Protein AF-A0A975M0B2-F1 (afdb_monomer_lite)

Radius of gyration: 16.8 Å; chains: 1; bounding box: 45×22×48 Å

Secondary structure (DSSP, 8-state):
-EEEHHHHHHHHHHHHHHHHHHHHHHHHHHHTTT-TTHHHHHHHHHHHHHHHHHHHHH----PEEE--HHHHHHHHHHHHHHHHHHHHHHHHHT-TTS-HHHHHHHHHHHHHHHHHHHHHHHHHHHHH-

pLDDT: mean 82.44, std 6.13, range [56.53, 91.06]

Foldseek 3Di:
DWDQLLVLVLQLLVLVVLLLVLVCLVCCLVPVVPCVCVVVVSVVVVVVSVVVNVVSVPDPRRDIFDDDPVLVVLLVVLVVQLVVLVVVLVVVCPDPVDPNSVSSNVSSVSSNVSSVVSNVSSVVSSVRD

Structure (mmCIF, N/CA/C/O backbone):
data_AF-A0A975M0B2-F1
#
_entry.id   AF-A0A975M0B2-F1
#
loop_
_atom_site.group_PDB
_atom_site.id
_atom_site.type_symbol
_atom_site.label_atom_id
_atom_site.label_alt_id
_atom_site.label_comp_id
_atom_site.label_asym_id
_atom_site.label_entity_id
_atom_site.label_seq_id
_atom_site.pdbx_PDB_ins_code
_atom_site.Cartn_x
_atom_site.Cartn_y
_atom_site.Cartn_z
_atom_site.occupancy
_atom_site.B_iso_or_equiv
_atom_site.auth_seq_id
_atom_site.auth_comp_id
_atom_site.auth_asym_id
_atom_site.auth_atom_id
_atom_site.pdbx_PDB_model_num
ATOM 1 N N . MET A 1 1 ? -22.766 2.319 10.854 1.00 72.06 1 MET A N 1
ATOM 2 C CA . MET A 1 1 ? -22.797 0.839 10.919 1.00 72.06 1 MET A CA 1
ATOM 3 C C . MET A 1 1 ? -21.670 0.406 11.836 1.00 72.06 1 MET A C 1
ATOM 5 O O . MET A 1 1 ? -20.565 0.908 11.668 1.00 72.06 1 MET A O 1
ATOM 9 N N . GLY A 1 2 ? -21.944 -0.458 12.812 1.00 75.06 2 GLY A N 1
ATOM 10 C CA . GLY A 1 2 ? -20.897 -1.010 13.671 1.00 75.06 2 GLY A CA 1
ATOM 11 C C . GLY A 1 2 ? -20.098 -2.071 12.920 1.00 75.06 2 GLY A C 1
ATOM 12 O O . GLY A 1 2 ? -20.686 -2.965 12.316 1.00 75.06 2 GLY A O 1
ATOM 13 N N . ILE A 1 3 ? -18.773 -1.965 12.928 1.00 80.31 3 ILE A N 1
ATOM 14 C CA . ILE A 1 3 ? -17.867 -2.980 12.381 1.00 80.31 3 ILE A CA 1
ATOM 15 C C . ILE A 1 3 ? -16.874 -3.353 13.480 1.00 80.31 3 ILE A C 1
ATOM 17 O O . ILE A 1 3 ? -16.431 -2.496 14.244 1.00 80.31 3 ILE A O 1
ATOM 21 N N . TYR A 1 4 ? -16.501 -4.628 13.569 1.00 80.00 4 TYR A N 1
ATOM 22 C CA . TYR A 1 4 ? -15.469 -5.061 14.506 1.00 80.00 4 TYR A CA 1
ATOM 23 C C . TYR A 1 4 ? -14.139 -4.358 14.219 1.00 80.00 4 TYR A C 1
ATOM 25 O O . TYR A 1 4 ? -13.639 -4.381 13.091 1.00 80.00 4 TYR A O 1
ATOM 33 N N . ARG A 1 5 ? -13.522 -3.797 15.262 1.00 80.19 5 ARG A N 1
ATOM 34 C CA . ARG A 1 5 ? -12.194 -3.169 15.222 1.00 80.19 5 ARG A CA 1
ATOM 35 C C . ARG A 1 5 ? -11.149 -4.090 14.606 1.00 80.19 5 ARG A C 1
ATOM 37 O O . ARG A 1 5 ? -10.296 -3.641 13.843 1.00 80.19 5 ARG A O 1
ATOM 44 N N . LYS A 1 6 ? -11.255 -5.389 14.887 1.00 81.19 6 LYS A N 1
ATOM 45 C CA . LYS A 1 6 ? -10.425 -6.437 14.293 1.00 81.19 6 LYS A CA 1
ATOM 46 C C . LYS A 1 6 ? -10.452 -6.426 12.762 1.00 81.19 6 LYS A C 1
ATOM 48 O O . LYS A 1 6 ? -9.396 -6.519 12.146 1.00 81.19 6 LYS A O 1
ATOM 53 N N . ASN A 1 7 ? -11.618 -6.241 12.143 1.00 82.69 7 ASN A N 1
ATOM 54 C CA . ASN A 1 7 ? -11.731 -6.197 10.682 1.00 82.69 7 ASN A CA 1
ATOM 55 C C . ASN A 1 7 ? -11.028 -4.963 10.105 1.00 82.69 7 ASN A C 1
ATOM 57 O O . ASN A 1 7 ? -10.342 -5.069 9.093 1.00 82.69 7 ASN A O 1
ATOM 61 N N . VAL A 1 8 ? -11.130 -3.817 10.784 1.00 83.62 8 VAL A N 1
ATOM 62 C CA . VAL A 1 8 ? -10.430 -2.582 10.391 1.00 83.62 8 VAL A CA 1
ATOM 63 C C . VAL A 1 8 ? -8.912 -2.752 10.517 1.00 83.62 8 VAL A C 1
ATOM 65 O O . VAL A 1 8 ? -8.174 -2.363 9.613 1.00 83.62 8 VAL A O 1
ATOM 68 N N . LYS A 1 9 ? -8.433 -3.397 11.592 1.00 84.25 9 LYS A N 1
ATOM 69 C CA . LYS A 1 9 ? -7.012 -3.749 11.766 1.00 84.25 9 LYS A CA 1
ATOM 70 C C . LYS A 1 9 ? -6.524 -4.682 10.657 1.00 84.25 9 LYS A C 1
ATOM 72 O O . LYS A 1 9 ? -5.487 -4.419 10.061 1.00 84.25 9 LYS A O 1
ATOM 77 N N . MET A 1 10 ? -7.283 -5.729 10.336 1.00 84.31 10 MET A N 1
ATOM 78 C CA . MET A 1 10 ? -6.947 -6.656 9.248 1.00 84.31 10 MET A CA 1
ATOM 79 C C . MET A 1 10 ? -6.866 -5.946 7.892 1.00 84.31 10 MET A C 1
ATOM 81 O O . MET A 1 10 ? -5.918 -6.164 7.141 1.00 84.31 10 MET A O 1
ATOM 85 N N . GLN A 1 11 ? -7.813 -5.052 7.592 1.00 84.62 11 GLN A N 1
ATOM 86 C CA . GLN A 1 11 ? -7.780 -4.245 6.369 1.00 84.62 11 GLN A CA 1
ATOM 87 C C . GLN A 1 11 ? -6.566 -3.314 6.328 1.00 84.62 11 GLN A C 1
ATOM 89 O O . GLN A 1 11 ? -5.910 -3.213 5.295 1.00 84.62 11 GLN A O 1
ATOM 94 N N . MET A 1 12 ? -6.210 -2.686 7.449 1.00 84.44 12 MET A N 1
ATOM 95 C CA . MET A 1 12 ? -5.008 -1.857 7.542 1.00 84.44 12 MET A CA 1
ATOM 96 C C . MET A 1 12 ? -3.741 -2.662 7.230 1.00 84.44 12 MET A C 1
ATOM 98 O O . MET A 1 12 ? -2.907 -2.201 6.457 1.00 84.44 12 MET A O 1
ATOM 102 N N . VAL A 1 13 ? -3.617 -3.879 7.767 1.00 85.44 13 VAL A N 1
ATOM 103 C CA . VAL A 1 13 ? -2.480 -4.770 7.480 1.00 85.44 13 VAL A CA 1
ATOM 104 C C . VAL A 1 13 ? -2.430 -5.139 5.999 1.00 85.44 13 VAL A C 1
ATOM 106 O O . VAL A 1 13 ? -1.361 -5.073 5.399 1.00 85.44 13 VAL A O 1
ATOM 109 N N . LEU A 1 14 ? -3.573 -5.451 5.383 1.00 84.81 14 LEU A N 1
ATOM 110 C CA . LEU A 1 14 ? -3.656 -5.700 3.939 1.00 84.81 14 LEU A CA 1
ATOM 111 C C . LEU A 1 14 ? -3.160 -4.499 3.121 1.00 84.81 14 LEU A C 1
ATOM 113 O O . LEU A 1 14 ? -2.389 -4.685 2.185 1.00 84.81 14 LEU A O 1
ATOM 117 N N . PHE A 1 15 ? -3.518 -3.269 3.499 1.00 85.19 15 PHE A N 1
ATOM 118 C CA . PHE A 1 15 ? -3.012 -2.067 2.826 1.00 85.19 15 PHE A CA 1
ATOM 119 C C . PHE A 1 15 ? -1.496 -1.889 2.962 1.00 85.19 15 PHE A C 1
ATOM 121 O O . PHE A 1 15 ? -0.849 -1.456 2.009 1.00 85.19 15 PHE A O 1
ATOM 128 N N . ILE A 1 16 ? -0.904 -2.251 4.103 1.00 85.56 16 ILE A N 1
ATOM 129 C CA . ILE A 1 16 ? 0.559 -2.221 4.242 1.00 85.56 16 ILE A CA 1
ATOM 130 C C . ILE A 1 16 ? 1.202 -3.318 3.381 1.00 85.56 16 ILE A C 1
ATOM 132 O O . ILE A 1 16 ? 2.203 -3.061 2.716 1.00 85.56 16 ILE A O 1
ATOM 136 N N . ALA A 1 17 ? 0.613 -4.515 3.324 1.00 85.12 17 ALA A N 1
ATOM 137 C CA . ALA A 1 17 ? 1.085 -5.573 2.432 1.00 85.12 17 ALA A CA 1
ATOM 138 C C . ALA A 1 17 ? 1.040 -5.123 0.958 1.00 85.12 17 ALA A C 1
ATOM 140 O O . ALA A 1 17 ? 1.994 -5.327 0.212 1.00 85.12 17 ALA A O 1
ATOM 141 N N . PHE A 1 18 ? -0.028 -4.431 0.556 1.00 84.62 18 PHE A N 1
ATOM 142 C CA . PHE A 1 18 ? -0.166 -3.825 -0.769 1.00 84.62 18 PHE A CA 1
ATOM 143 C C . PHE A 1 18 ? 0.870 -2.735 -1.058 1.00 84.62 18 PHE A C 1
ATOM 145 O O . PHE A 1 18 ? 1.378 -2.675 -2.179 1.00 84.62 18 PHE A O 1
ATOM 152 N N . LEU A 1 19 ? 1.218 -1.906 -0.068 1.00 85.12 19 LEU A N 1
ATOM 153 C CA . LEU A 1 19 ? 2.323 -0.948 -0.180 1.00 85.12 19 LEU A CA 1
ATOM 154 C C . LEU A 1 19 ? 3.651 -1.662 -0.429 1.00 85.12 19 LEU A C 1
ATOM 156 O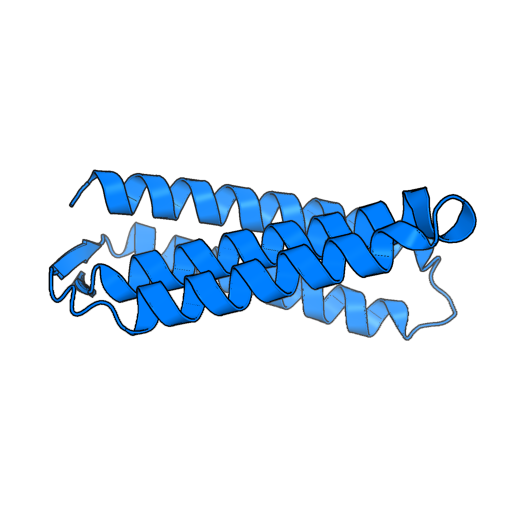 O . LEU A 1 19 ? 4.388 -1.277 -1.330 1.00 85.12 19 LEU A O 1
ATOM 160 N N . ILE A 1 20 ? 3.939 -2.717 0.335 1.00 85.25 20 ILE A N 1
ATOM 161 C CA . ILE A 1 20 ? 5.171 -3.499 0.184 1.00 85.25 20 ILE A CA 1
ATOM 162 C C . ILE A 1 20 ? 5.232 -4.151 -1.191 1.00 85.25 20 ILE A C 1
ATOM 164 O O . ILE A 1 20 ? 6.283 -4.109 -1.821 1.00 85.25 20 ILE A O 1
ATOM 168 N N . LEU A 1 21 ? 4.122 -4.705 -1.684 1.00 82.38 21 LEU A N 1
ATOM 169 C CA . LEU A 1 21 ? 4.052 -5.263 -3.034 1.00 82.38 21 LEU A CA 1
ATOM 170 C C . LEU A 1 21 ? 4.316 -4.196 -4.103 1.00 82.38 21 LEU A C 1
ATOM 172 O O . LEU A 1 21 ? 5.135 -4.428 -4.986 1.00 82.38 21 LEU A O 1
ATOM 176 N N . GLY A 1 22 ? 3.697 -3.016 -4.002 1.00 78.62 22 GLY A N 1
ATOM 177 C CA . GLY A 1 22 ? 3.948 -1.917 -4.940 1.00 78.62 22 GLY A CA 1
ATOM 178 C C . GLY A 1 22 ? 5.407 -1.444 -4.916 1.00 78.62 22 GLY A C 1
ATOM 179 O O . GLY A 1 22 ? 6.033 -1.291 -5.962 1.00 78.62 22 GLY A O 1
ATOM 180 N N . ILE A 1 23 ? 5.987 -1.300 -3.721 1.00 82.56 23 ILE A N 1
ATOM 181 C CA . ILE A 1 23 ? 7.410 -0.982 -3.544 1.00 82.56 23 ILE A CA 1
ATOM 182 C C . ILE A 1 23 ? 8.290 -2.102 -4.109 1.00 82.56 23 ILE A C 1
ATOM 184 O O . ILE A 1 23 ? 9.308 -1.814 -4.725 1.00 82.56 23 ILE A O 1
ATOM 188 N N . ASN A 1 24 ? 7.909 -3.370 -3.953 1.00 82.44 24 ASN A N 1
ATOM 189 C CA . ASN A 1 24 ? 8.656 -4.499 -4.500 1.00 82.44 24 ASN A CA 1
ATOM 190 C C . ASN A 1 24 ? 8.727 -4.462 -6.021 1.00 82.44 24 ASN A C 1
ATOM 192 O O . ASN A 1 24 ? 9.800 -4.673 -6.569 1.00 82.44 24 ASN A O 1
ATOM 196 N N . VAL A 1 25 ? 7.615 -4.162 -6.695 1.00 76.75 25 VAL A N 1
ATOM 197 C CA . VAL A 1 25 ? 7.596 -4.019 -8.159 1.00 76.75 25 VAL A CA 1
ATOM 198 C C . VAL A 1 25 ? 8.560 -2.908 -8.588 1.00 76.75 25 VAL A C 1
ATOM 200 O O . VAL A 1 25 ? 9.356 -3.094 -9.507 1.00 76.75 25 VAL A O 1
ATOM 203 N N . PHE A 1 26 ? 8.570 -1.789 -7.861 1.00 75.75 26 PHE A N 1
ATOM 204 C CA . PHE A 1 26 ? 9.500 -0.690 -8.113 1.00 75.75 26 PHE A CA 1
ATOM 205 C C . PHE A 1 26 ? 10.971 -1.061 -7.839 1.00 75.75 26 PHE A C 1
ATOM 207 O O . PHE A 1 26 ? 11.848 -0.784 -8.655 1.00 75.75 26 PHE A O 1
ATOM 214 N N . LEU A 1 27 ? 11.267 -1.708 -6.708 1.00 76.44 27 LEU A N 1
ATOM 215 C CA . LEU A 1 27 ? 12.630 -2.105 -6.337 1.00 76.44 27 LEU A CA 1
ATOM 216 C C . LEU A 1 27 ? 13.163 -3.223 -7.227 1.00 76.44 27 LEU A C 1
ATOM 218 O O . LEU A 1 27 ? 14.335 -3.208 -7.580 1.00 76.44 27 LEU A O 1
ATOM 222 N N . GLN A 1 28 ? 12.323 -4.176 -7.622 1.00 73.00 28 GLN A N 1
ATOM 223 C CA . GLN A 1 28 ? 12.688 -5.200 -8.593 1.00 73.00 28 GLN A CA 1
ATOM 224 C C . GLN A 1 28 ? 13.134 -4.548 -9.897 1.00 73.00 28 GLN A C 1
ATOM 226 O O . GLN A 1 28 ? 14.124 -4.970 -10.478 1.00 73.00 28 GLN A O 1
ATOM 231 N N . TYR A 1 29 ? 12.478 -3.477 -10.322 1.00 70.31 29 TYR A N 1
ATOM 232 C CA . TYR A 1 29 ? 12.949 -2.724 -11.468 1.00 70.31 29 TYR A CA 1
ATOM 233 C C . TYR A 1 29 ? 14.296 -2.020 -11.212 1.00 70.31 29 TYR A C 1
ATOM 235 O O . TYR A 1 29 ? 15.234 -2.185 -11.986 1.00 70.31 29 TYR A O 1
ATOM 243 N N . ALA A 1 30 ? 14.421 -1.280 -10.107 1.00 71.25 30 ALA A N 1
ATOM 244 C CA . ALA A 1 30 ? 15.603 -0.461 -9.829 1.00 71.25 30 ALA A CA 1
ATOM 245 C C . ALA A 1 30 ? 16.867 -1.258 -9.437 1.00 71.25 30 ALA A C 1
ATOM 247 O O . ALA A 1 30 ? 17.980 -0.770 -9.619 1.00 71.25 30 ALA A O 1
ATOM 248 N N . LEU A 1 31 ? 16.714 -2.450 -8.849 1.00 72.00 31 LEU A N 1
ATOM 249 C CA . LEU A 1 31 ? 17.793 -3.179 -8.164 1.00 72.00 31 LEU A CA 1
ATOM 250 C C . LEU A 1 31 ? 17.980 -4.627 -8.635 1.00 72.00 31 LEU A C 1
ATOM 252 O O . LEU A 1 31 ? 18.913 -5.281 -8.160 1.00 72.00 31 LEU A O 1
ATOM 256 N N . SER A 1 32 ? 17.142 -5.159 -9.536 1.00 62.72 32 SER A N 1
ATOM 257 C CA . SER A 1 32 ? 17.231 -6.585 -9.903 1.00 62.72 32 SER A CA 1
ATOM 258 C C . SER A 1 32 ? 18.543 -6.984 -10.565 1.00 62.72 32 SER A C 1
ATOM 260 O O . SER A 1 32 ? 18.989 -8.108 -10.340 1.00 62.72 32 SER A O 1
ATOM 262 N N . GLU A 1 33 ? 19.177 -6.081 -11.312 1.00 63.16 33 GLU A N 1
ATOM 263 C CA . GLU A 1 33 ? 20.473 -6.342 -11.949 1.00 63.16 33 GLU A CA 1
ATOM 264 C C . GLU A 1 33 ? 21.662 -6.076 -11.015 1.00 63.16 33 GLU A C 1
ATOM 266 O O . GLU A 1 33 ? 22.721 -6.677 -11.171 1.00 63.16 33 GLU A O 1
ATOM 271 N N . VAL A 1 34 ? 21.489 -5.216 -10.006 1.00 66.56 34 VAL A N 1
ATOM 272 C CA . VAL A 1 34 ? 22.596 -4.712 -9.174 1.00 66.56 34 VAL A CA 1
ATOM 273 C C . VAL A 1 34 ? 22.757 -5.507 -7.874 1.00 66.56 34 VAL A C 1
ATOM 275 O O . VAL A 1 34 ? 23.857 -5.610 -7.334 1.00 66.56 34 VAL A O 1
ATOM 278 N N . ALA A 1 35 ? 21.674 -6.074 -7.337 1.00 72.38 35 ALA A N 1
ATOM 279 C CA . ALA A 1 35 ? 21.655 -6.551 -5.957 1.00 72.38 35 ALA A CA 1
ATOM 280 C C . ALA A 1 35 ? 20.796 -7.813 -5.761 1.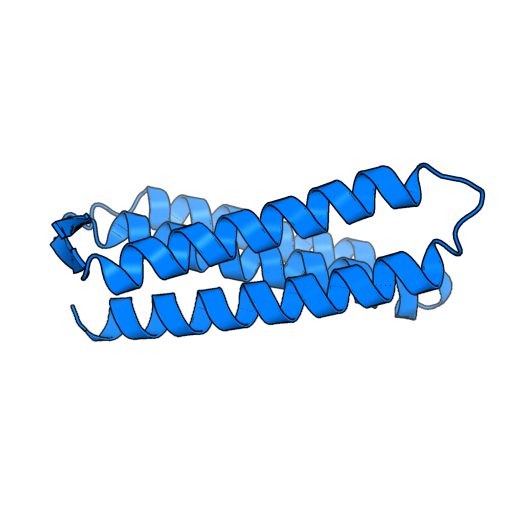00 72.38 35 ALA A C 1
ATOM 282 O O . ALA A 1 35 ? 19.739 -7.727 -5.143 1.00 72.38 35 ALA A O 1
ATOM 283 N N . PRO A 1 36 ? 21.243 -9.018 -6.169 1.00 77.00 36 PRO A N 1
ATOM 284 C CA . PRO A 1 36 ? 20.466 -10.264 -6.045 1.00 77.00 36 PRO A CA 1
ATOM 285 C C . PRO A 1 36 ? 19.958 -10.562 -4.622 1.00 77.00 36 PRO A C 1
ATOM 287 O O . PRO A 1 36 ? 18.955 -11.255 -4.439 1.00 77.00 36 PRO A O 1
ATOM 290 N N . TRP A 1 37 ? 20.630 -10.006 -3.608 1.00 82.19 37 TRP A N 1
ATOM 291 C CA . TRP A 1 37 ? 20.263 -10.120 -2.201 1.00 82.19 37 TRP A CA 1
ATOM 292 C C . TRP A 1 37 ? 18.921 -9.457 -1.845 1.00 82.19 37 TRP A C 1
ATOM 294 O O . TRP A 1 37 ? 18.307 -9.851 -0.851 1.00 82.19 37 TRP A O 1
ATOM 304 N N . TYR A 1 38 ? 18.414 -8.523 -2.666 1.00 81.50 38 TYR A N 1
ATOM 305 C CA . TYR A 1 38 ? 17.131 -7.847 -2.423 1.00 81.50 38 TYR A CA 1
ATOM 306 C C . TYR A 1 38 ? 15.974 -8.852 -2.301 1.00 81.50 38 TYR A C 1
ATOM 308 O O . TYR A 1 38 ? 15.076 -8.673 -1.480 1.00 81.50 38 TYR A O 1
ATOM 316 N N . ARG A 1 39 ? 16.014 -9.952 -3.069 1.00 79.56 39 ARG A N 1
ATOM 317 C CA . ARG A 1 39 ? 14.967 -10.987 -3.053 1.00 79.56 39 ARG A CA 1
ATOM 318 C C . ARG A 1 39 ? 14.845 -11.651 -1.684 1.00 79.56 39 ARG A C 1
ATOM 320 O O . ARG A 1 39 ? 13.731 -11.865 -1.211 1.00 79.56 39 ARG A O 1
ATOM 327 N N . TYR A 1 40 ? 15.972 -11.927 -1.026 1.00 86.38 40 TYR A N 1
ATOM 328 C CA . TYR A 1 40 ? 15.980 -12.518 0.315 1.00 86.38 40 TYR A CA 1
ATOM 329 C C . TYR A 1 40 ? 15.449 -11.542 1.369 1.00 86.38 40 TYR A C 1
ATOM 331 O O . TYR A 1 40 ? 14.717 -11.953 2.268 1.00 86.38 40 TYR A O 1
ATOM 339 N N . VAL A 1 41 ? 15.739 -10.244 1.226 1.00 86.38 41 VAL A N 1
ATOM 340 C CA . VAL A 1 41 ? 15.182 -9.203 2.105 1.00 86.38 41 VAL A CA 1
ATOM 341 C C . VAL A 1 41 ? 13.664 -9.128 1.961 1.00 86.38 41 VAL A C 1
ATOM 343 O O . VAL A 1 41 ? 12.955 -9.163 2.965 1.00 86.38 41 VAL A O 1
ATOM 346 N N . MET A 1 42 ? 13.146 -9.106 0.730 1.00 83.94 42 MET A N 1
ATOM 347 C CA . MET A 1 42 ? 11.699 -9.049 0.487 1.00 83.94 42 MET A CA 1
ATOM 348 C C . MET A 1 42 ? 10.973 -10.310 0.962 1.00 83.94 42 MET A C 1
ATOM 350 O O . MET A 1 42 ? 9.853 -10.226 1.474 1.00 83.94 42 MET A O 1
ATOM 354 N N . LEU A 1 43 ? 11.623 -11.471 0.873 1.00 84.75 43 LEU A N 1
ATOM 355 C CA . LEU A 1 43 ? 11.121 -12.711 1.458 1.00 84.75 43 LEU A CA 1
ATOM 356 C C . LEU A 1 43 ? 11.038 -12.605 2.989 1.00 84.75 43 LEU A C 1
ATOM 358 O O . LEU A 1 43 ? 9.997 -12.921 3.563 1.00 84.75 43 LEU A O 1
ATOM 362 N N . GLY A 1 44 ? 12.080 -12.086 3.647 1.00 89.25 44 GLY A N 1
ATOM 363 C CA . GLY A 1 44 ? 12.072 -11.836 5.092 1.00 89.25 44 GLY A CA 1
ATOM 364 C C . GLY A 1 44 ? 10.949 -10.885 5.523 1.00 89.25 44 GLY A C 1
ATOM 365 O O . GLY A 1 44 ? 10.197 -11.192 6.448 1.00 89.25 44 GLY A O 1
ATOM 366 N N . VAL A 1 45 ? 10.768 -9.774 4.802 1.00 88.31 45 VAL A N 1
ATOM 367 C CA . VAL A 1 45 ? 9.666 -8.821 5.031 1.00 88.31 45 VAL A CA 1
ATOM 368 C C . VAL A 1 45 ? 8.301 -9.502 4.883 1.00 88.31 45 VAL A C 1
ATOM 370 O O . VAL A 1 45 ? 7.410 -9.285 5.706 1.00 88.31 45 VAL A O 1
ATOM 373 N N . SER A 1 46 ? 8.141 -10.371 3.882 1.00 83.81 46 SER A N 1
ATOM 374 C CA . SER A 1 46 ? 6.893 -11.109 3.647 1.00 83.81 46 SER A CA 1
ATOM 375 C C . SER A 1 46 ? 6.570 -12.079 4.789 1.00 83.81 46 SER A C 1
ATOM 377 O O . SER A 1 46 ? 5.422 -12.149 5.230 1.00 83.81 46 SER A O 1
ATOM 379 N N . ILE A 1 47 ? 7.576 -12.781 5.325 1.00 88.69 47 ILE A N 1
ATOM 380 C CA . ILE A 1 47 ? 7.407 -13.672 6.485 1.00 88.69 47 ILE A CA 1
ATOM 381 C C . ILE A 1 47 ? 6.952 -12.879 7.712 1.00 88.69 47 ILE A C 1
ATOM 383 O O . ILE A 1 47 ? 5.990 -13.275 8.373 1.00 88.69 47 ILE A O 1
ATOM 387 N N . ILE A 1 48 ? 7.593 -11.741 7.998 1.00 89.12 48 ILE A N 1
ATOM 388 C CA . ILE A 1 48 ? 7.195 -10.863 9.109 1.00 89.12 48 ILE A CA 1
ATOM 389 C C . ILE A 1 48 ? 5.729 -10.439 8.949 1.00 89.12 48 ILE A C 1
ATOM 391 O O . ILE A 1 48 ? 4.966 -10.469 9.915 1.00 89.12 48 ILE A O 1
ATOM 395 N N . PHE A 1 49 ? 5.306 -10.120 7.725 1.00 85.19 49 PHE A N 1
ATOM 396 C CA . PHE A 1 49 ? 3.918 -9.772 7.427 1.00 85.19 49 PHE A CA 1
ATOM 397 C C . PHE A 1 49 ? 2.930 -10.889 7.745 1.00 85.19 49 PHE A C 1
ATOM 399 O O . PHE A 1 49 ? 1.905 -10.642 8.381 1.00 85.19 49 PHE A O 1
ATOM 406 N N . ILE A 1 50 ? 3.249 -12.122 7.353 1.00 85.06 50 ILE A N 1
ATOM 407 C CA . ILE A 1 50 ? 2.423 -13.293 7.662 1.00 85.06 50 ILE A CA 1
ATOM 408 C C . ILE A 1 50 ? 2.290 -13.463 9.179 1.00 85.06 50 ILE A C 1
ATOM 410 O O . ILE A 1 50 ? 1.184 -13.665 9.681 1.00 85.06 50 ILE A O 1
ATOM 414 N N . VAL A 1 51 ? 3.390 -13.318 9.924 1.00 89.31 51 VAL A N 1
ATOM 415 C CA . VAL A 1 51 ? 3.369 -13.398 11.392 1.00 89.31 51 VAL A CA 1
ATOM 416 C C . VAL A 1 51 ? 2.465 -12.315 11.986 1.00 89.31 51 VAL A C 1
ATOM 418 O O . VAL A 1 51 ? 1.608 -12.625 12.812 1.00 89.31 51 VAL A O 1
ATOM 421 N N . ILE A 1 52 ? 2.583 -11.064 11.531 1.00 87.19 52 ILE A N 1
ATOM 422 C CA . ILE A 1 52 ? 1.734 -9.950 11.987 1.00 87.19 52 ILE A CA 1
ATOM 423 C C . ILE A 1 52 ? 0.250 -10.229 11.706 1.00 87.19 52 ILE A C 1
ATOM 425 O O . ILE A 1 52 ? -0.589 -10.033 12.589 1.00 87.19 52 ILE A O 1
ATOM 429 N N . ILE A 1 53 ? -0.079 -10.728 10.509 1.00 83.81 53 ILE A N 1
ATOM 430 C CA . ILE A 1 53 ? -1.448 -11.111 10.135 1.00 83.81 53 ILE A CA 1
ATOM 431 C C . ILE A 1 53 ? -1.984 -12.177 11.093 1.00 83.81 53 ILE A C 1
ATOM 433 O O . ILE A 1 53 ? -3.097 -12.037 11.597 1.00 83.81 53 ILE A O 1
ATOM 437 N N . ILE A 1 54 ? -1.196 -13.214 11.391 1.00 85.69 54 ILE A N 1
ATOM 438 C CA . ILE A 1 54 ? -1.597 -14.289 12.309 1.00 85.69 54 ILE A CA 1
ATOM 439 C C . ILE A 1 54 ? -1.829 -13.747 13.723 1.00 85.69 54 ILE A C 1
ATOM 441 O O . ILE A 1 54 ? -2.822 -14.106 14.355 1.00 85.69 54 ILE A O 1
ATOM 445 N N . LEU A 1 55 ? -0.952 -12.872 14.222 1.00 87.38 55 LEU A N 1
ATOM 446 C CA . LEU A 1 55 ? -1.092 -12.276 15.554 1.00 87.38 55 LEU A CA 1
ATOM 447 C C . LEU A 1 55 ? -2.367 -11.429 15.668 1.00 87.38 55 LEU A C 1
ATOM 449 O O . LEU A 1 55 ? -3.116 -11.561 16.635 1.00 87.38 55 LEU A O 1
ATOM 453 N N . ILE A 1 56 ? -2.661 -10.606 14.658 1.00 83.44 56 ILE A N 1
ATOM 454 C CA . ILE A 1 56 ? -3.879 -9.784 14.624 1.00 83.44 56 ILE A CA 1
ATOM 455 C C . ILE A 1 56 ? -5.123 -10.657 14.429 1.00 83.44 56 ILE A C 1
ATOM 457 O O . ILE A 1 56 ? -6.159 -10.405 15.043 1.00 83.44 56 ILE A O 1
ATOM 461 N N . TYR A 1 57 ? -5.030 -11.722 13.636 1.00 81.19 57 TYR A N 1
ATOM 462 C CA . TYR A 1 57 ? -6.127 -12.667 13.464 1.00 81.19 57 TYR A CA 1
ATOM 463 C C . TYR A 1 57 ? -6.429 -13.452 14.747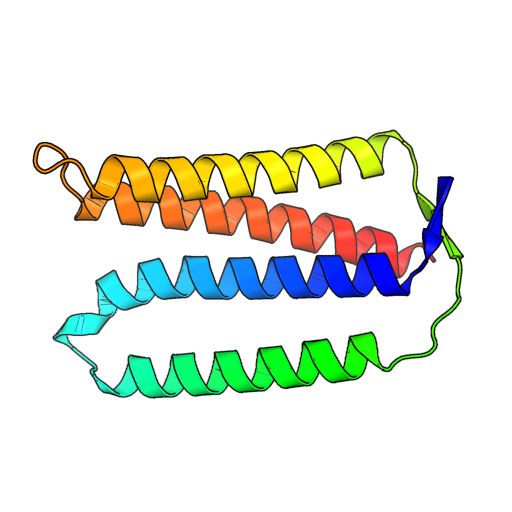 1.00 81.19 57 TYR A C 1
ATOM 465 O O . TYR A 1 57 ? -7.592 -13.732 15.028 1.00 81.19 57 TYR A O 1
ATOM 473 N N . LYS A 1 58 ? -5.421 -13.771 15.563 1.00 82.31 58 LYS A N 1
ATOM 474 C CA . LYS A 1 58 ? -5.613 -14.435 16.862 1.00 82.31 58 LYS A CA 1
ATOM 475 C C . LYS A 1 58 ? -6.103 -13.500 17.969 1.00 82.31 58 LYS A C 1
ATOM 477 O O . LYS A 1 58 ? -6.571 -13.981 18.991 1.00 82.31 58 LYS A O 1
ATOM 482 N N . SER A 1 59 ? -6.040 -12.184 17.774 1.00 77.88 59 SER A N 1
ATOM 483 C CA . SER A 1 59 ? -6.579 -11.219 18.732 1.00 77.88 59 SER A CA 1
ATOM 484 C C . SER A 1 59 ? -8.102 -11.370 18.880 1.00 77.88 59 SER A C 1
ATOM 486 O O . SER A 1 59 ? -8.847 -11.362 17.894 1.00 77.88 59 SER A O 1
ATOM 488 N N . GLU A 1 60 ? -8.570 -11.468 20.125 1.00 73.12 60 GLU A N 1
ATOM 489 C CA . GLU A 1 60 ? -9.992 -11.511 20.507 1.00 73.12 60 GLU A CA 1
ATOM 490 C C . GLU A 1 60 ? -10.602 -10.106 20.673 1.00 73.12 60 GLU A C 1
ATOM 492 O O . GLU A 1 60 ? -11.485 -9.880 21.496 1.00 73.12 60 GLU A O 1
ATOM 497 N N . ASP A 1 61 ? -10.130 -9.118 19.909 1.00 72.94 61 ASP A N 1
ATOM 498 C CA . ASP A 1 61 ? -10.640 -7.747 20.001 1.00 72.94 61 ASP A CA 1
ATOM 499 C C . ASP A 1 61 ? -12.055 -7.645 19.401 1.00 72.94 61 ASP A C 1
ATOM 501 O O . ASP A 1 61 ? -12.237 -7.420 18.201 1.00 72.94 61 ASP A O 1
ATOM 505 N N . GLN A 1 62 ? -13.065 -7.837 20.254 1.00 74.81 62 GLN A N 1
ATOM 506 C CA . GLN A 1 62 ? -14.489 -7.751 19.915 1.00 74.81 62 GLN A CA 1
ATOM 507 C C . GLN A 1 62 ? -15.040 -6.316 19.961 1.00 74.81 62 GLN A C 1
ATOM 509 O O . GLN A 1 62 ? -16.243 -6.117 19.797 1.00 74.81 62 GLN A O 1
ATOM 514 N N . LYS A 1 63 ? -14.191 -5.297 20.167 1.00 81.62 63 LYS A N 1
ATOM 515 C CA . LYS A 1 63 ? -14.641 -3.900 20.195 1.00 81.62 63 LYS A CA 1
ATOM 516 C C . LYS A 1 63 ? -15.285 -3.521 18.864 1.00 81.62 63 LYS A C 1
ATOM 518 O O . LYS A 1 63 ? -14.723 -3.766 17.794 1.00 81.62 63 LYS A O 1
ATOM 523 N N . ILE A 1 64 ? -16.456 -2.904 18.936 1.00 80.69 64 ILE A N 1
ATOM 524 C CA . ILE A 1 64 ? -17.192 -2.415 17.772 1.00 80.69 64 ILE A CA 1
ATOM 525 C C . ILE A 1 64 ? -16.826 -0.945 17.578 1.00 80.69 64 ILE A C 1
ATOM 527 O O . ILE A 1 64 ? -16.927 -0.154 18.511 1.00 80.69 64 ILE A O 1
ATOM 531 N N . ILE A 1 65 ? -16.392 -0.589 16.370 1.00 82.81 65 ILE A N 1
ATOM 532 C CA . ILE A 1 65 ? -16.175 0.797 15.953 1.0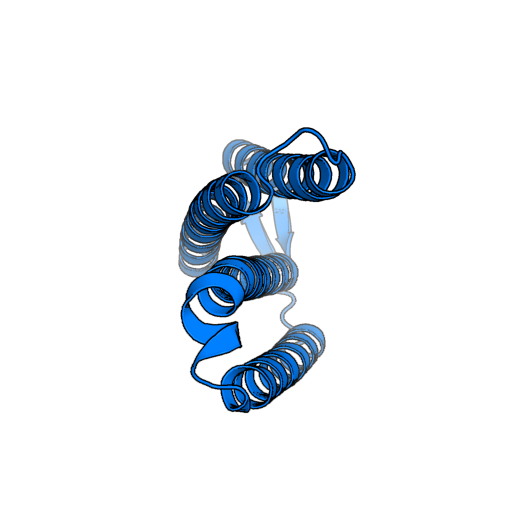0 82.81 65 ILE A CA 1
ATOM 533 C C . ILE A 1 65 ? -17.335 1.198 15.053 1.00 82.81 65 ILE A C 1
ATOM 535 O O . ILE A 1 65 ? -17.715 0.467 14.132 1.00 82.81 65 ILE A O 1
ATOM 539 N N . GLU A 1 66 ? -17.891 2.377 15.299 1.00 80.50 66 GLU A N 1
ATOM 540 C CA . GLU A 1 66 ? -18.884 2.956 14.411 1.00 80.50 66 GLU A CA 1
ATOM 541 C C . GLU A 1 66 ? -18.218 3.555 13.175 1.00 80.50 66 GLU A C 1
ATOM 543 O O . GLU A 1 66 ? -17.368 4.440 13.254 1.00 80.50 66 GLU A O 1
ATOM 548 N N . ILE A 1 67 ? -18.627 3.065 12.008 1.00 79.88 67 ILE A N 1
ATOM 549 C CA . ILE A 1 67 ? -18.159 3.554 10.715 1.00 79.88 67 ILE A CA 1
ATOM 550 C C . ILE A 1 67 ? -19.325 4.223 9.987 1.00 79.88 67 ILE A C 1
ATOM 552 O O . ILE A 1 67 ? -20.436 3.677 9.895 1.00 79.88 67 ILE A O 1
ATOM 556 N N . SER A 1 68 ? -19.070 5.424 9.460 1.00 83.50 68 SER A N 1
ATOM 557 C CA . SER A 1 68 ? -20.011 6.139 8.598 1.00 83.50 68 SER A CA 1
ATOM 558 C C . SER A 1 68 ? -20.158 5.416 7.259 1.00 83.50 68 SER A C 1
ATOM 560 O O . SER A 1 68 ? -19.193 4.871 6.722 1.00 83.50 68 SER A O 1
ATOM 562 N N . GLN A 1 69 ? -21.350 5.454 6.655 1.00 81.44 69 GLN A N 1
ATOM 563 C CA . GLN A 1 69 ? -21.543 4.895 5.312 1.00 81.44 69 GLN A CA 1
ATOM 564 C C . GLN A 1 69 ? -20.613 5.533 4.269 1.00 81.44 69 GLN A C 1
ATOM 566 O O . GLN A 1 69 ? -20.170 4.850 3.345 1.00 81.44 69 GLN A O 1
ATOM 571 N N . LYS A 1 70 ? -20.276 6.820 4.432 1.00 84.06 70 LYS A N 1
ATOM 572 C CA . LYS A 1 70 ? -19.323 7.515 3.557 1.00 84.06 70 LYS A CA 1
ATOM 573 C C . LYS A 1 70 ? -17.932 6.879 3.633 1.00 84.06 70 LYS A C 1
ATOM 575 O O . LYS A 1 70 ? -17.330 6.615 2.595 1.00 84.06 70 LYS A O 1
ATOM 580 N N . ASP A 1 71 ? -17.459 6.580 4.841 1.00 82.56 71 ASP A N 1
ATOM 581 C CA . ASP A 1 71 ? -16.146 5.963 5.057 1.00 82.56 71 ASP A CA 1
ATOM 582 C C . ASP A 1 71 ? -16.113 4.538 4.499 1.00 82.56 71 ASP A C 1
ATOM 584 O O . ASP A 1 71 ? -15.186 4.171 3.781 1.00 82.56 71 ASP A O 1
ATOM 588 N N . PHE A 1 72 ? -17.173 3.762 4.731 1.00 82.75 72 PHE A N 1
ATOM 589 C CA . PHE A 1 72 ? -17.296 2.414 4.180 1.00 82.75 72 PHE A CA 1
ATOM 590 C C . PHE A 1 72 ? -17.293 2.402 2.641 1.00 82.75 72 PHE A C 1
ATOM 592 O O . PHE A 1 72 ? -16.609 1.583 2.023 1.00 82.75 72 PHE A O 1
ATOM 599 N N . LYS A 1 73 ? -18.011 3.340 2.006 1.00 86.56 73 LYS A N 1
ATOM 600 C CA . LYS A 1 73 ? -18.023 3.489 0.543 1.00 86.56 73 LYS A CA 1
ATOM 601 C C . LYS A 1 73 ? -16.640 3.862 0.004 1.00 86.56 73 LYS A C 1
ATOM 603 O O . LYS A 1 73 ? -16.218 3.291 -0.999 1.00 86.56 73 LYS A O 1
ATOM 608 N N . ASN A 1 74 ? -15.924 4.759 0.683 1.00 85.62 74 ASN A N 1
ATOM 609 C CA . ASN A 1 74 ? -14.569 5.159 0.301 1.00 85.62 74 ASN A CA 1
ATOM 610 C C . ASN A 1 74 ? -13.575 3.995 0.396 1.00 85.62 74 ASN A C 1
ATOM 612 O O . ASN A 1 74 ? -12.806 3.780 -0.536 1.00 85.62 74 ASN A O 1
ATOM 616 N N . ILE A 1 75 ? -13.621 3.213 1.479 1.00 85.62 75 ILE A N 1
ATOM 617 C CA . ILE A 1 75 ? -12.768 2.026 1.647 1.00 85.62 75 ILE A CA 1
ATOM 618 C C . ILE A 1 75 ? -13.030 1.013 0.533 1.00 85.62 75 ILE A C 1
ATOM 620 O O . ILE A 1 75 ? -12.094 0.512 -0.088 1.00 85.62 75 ILE A O 1
ATOM 624 N N . ARG A 1 76 ? -14.307 0.735 0.248 1.00 87.19 76 ARG A N 1
ATOM 625 C CA . ARG A 1 76 ? -14.697 -0.181 -0.826 1.00 87.19 76 ARG A CA 1
ATOM 626 C C . ARG A 1 76 ? -14.193 0.306 -2.187 1.00 87.19 76 ARG A C 1
ATOM 628 O O . ARG A 1 76 ? -13.656 -0.489 -2.950 1.00 87.19 76 ARG A O 1
ATOM 635 N N . LEU A 1 77 ? -14.328 1.601 -2.471 1.00 89.25 77 LEU A N 1
ATOM 636 C CA . LEU A 1 77 ? -13.853 2.195 -3.719 1.00 89.25 77 LEU A CA 1
ATOM 637 C C . LEU A 1 77 ? -12.326 2.123 -3.846 1.00 89.25 77 LEU A C 1
ATOM 639 O O . LEU A 1 77 ? -11.838 1.799 -4.920 1.00 89.25 77 LEU A O 1
ATOM 643 N N . LEU A 1 78 ? -11.579 2.346 -2.761 1.00 88.44 78 LEU A N 1
ATOM 644 C CA . LEU A 1 78 ? -10.119 2.197 -2.744 1.00 88.44 78 LEU A CA 1
ATOM 645 C C . LEU A 1 78 ? -9.680 0.757 -3.017 1.00 88.44 78 LEU A C 1
ATOM 647 O O . LEU A 1 78 ? -8.771 0.542 -3.811 1.00 88.44 78 LEU A O 1
ATOM 651 N N . LEU A 1 79 ? -10.341 -0.227 -2.400 1.00 86.56 79 LEU A N 1
ATOM 652 C CA . LEU A 1 79 ? -10.059 -1.644 -2.646 1.00 86.56 79 LEU A CA 1
ATOM 653 C C . LEU A 1 79 ? -10.360 -2.038 -4.095 1.00 86.56 79 LEU A C 1
ATOM 655 O O . LEU A 1 79 ? -9.557 -2.726 -4.719 1.00 86.56 79 LEU A O 1
ATOM 659 N N . TYR A 1 80 ? -11.484 -1.578 -4.649 1.00 89.25 80 TYR A N 1
ATOM 660 C CA . TYR A 1 80 ? -11.824 -1.840 -6.047 1.00 89.25 80 TYR A CA 1
ATOM 661 C C . TYR A 1 80 ? -10.882 -1.136 -7.016 1.00 89.25 80 TYR A C 1
ATOM 663 O O . TYR A 1 80 ? -10.475 -1.753 -7.993 1.00 89.25 80 TYR A O 1
ATOM 671 N N . ALA A 1 81 ? -10.488 0.106 -6.736 1.00 88.88 81 ALA A N 1
ATOM 672 C CA . ALA A 1 81 ? -9.504 0.818 -7.541 1.00 88.88 81 ALA A CA 1
ATOM 673 C C . ALA A 1 81 ? -8.148 0.100 -7.519 1.00 88.88 81 ALA A C 1
ATOM 675 O O . ALA A 1 81 ? -7.558 -0.111 -8.574 1.00 88.88 81 ALA A O 1
ATOM 676 N N . TYR A 1 82 ? -7.689 -0.337 -6.341 1.00 87.94 82 TYR A N 1
ATOM 677 C CA . TYR A 1 82 ? -6.454 -1.110 -6.209 1.00 87.94 82 TYR A CA 1
ATOM 678 C C . TYR A 1 82 ? -6.517 -2.398 -7.034 1.00 87.94 82 TYR A C 1
ATOM 680 O O . TYR A 1 82 ? -5.648 -2.652 -7.863 1.00 87.94 82 TYR A O 1
ATOM 688 N N . PHE A 1 83 ? -7.575 -3.192 -6.842 1.00 86.38 83 PHE A N 1
ATOM 689 C CA . PHE A 1 83 ? -7.755 -4.451 -7.557 1.00 86.38 83 PHE A CA 1
ATOM 690 C C . PHE A 1 83 ? -7.850 -4.240 -9.070 1.00 86.38 83 PHE A C 1
ATOM 692 O O . PHE A 1 83 ? -7.233 -4.977 -9.831 1.00 86.38 83 PHE A O 1
ATOM 699 N N . PHE A 1 84 ? -8.572 -3.210 -9.509 1.00 91.06 84 PHE A N 1
ATOM 700 C CA . PHE A 1 84 ? -8.708 -2.877 -10.922 1.00 91.06 84 PHE A CA 1
ATOM 701 C C . PHE A 1 84 ? -7.360 -2.532 -11.559 1.00 91.06 84 PHE A C 1
ATOM 703 O O . PHE A 1 84 ? -7.031 -3.082 -12.605 1.00 91.06 84 PHE A O 1
ATOM 710 N N . VAL A 1 85 ? -6.562 -1.670 -10.919 1.00 88.94 85 VAL A N 1
ATOM 711 C CA . VAL A 1 85 ? -5.227 -1.301 -11.418 1.00 88.94 85 VAL A CA 1
ATOM 712 C C . VAL A 1 85 ? -4.307 -2.519 -11.455 1.00 88.94 85 VAL A C 1
ATOM 714 O O . VAL A 1 85 ? -3.597 -2.712 -12.433 1.00 88.94 85 VAL A O 1
ATOM 717 N N . TYR A 1 86 ? -4.355 -3.367 -10.429 1.00 84.69 86 TYR A N 1
ATOM 718 C CA . TYR A 1 86 ? -3.543 -4.579 -10.369 1.00 84.69 86 TYR A CA 1
ATOM 719 C C . TYR A 1 86 ? -3.906 -5.587 -11.470 1.00 84.69 86 TYR A C 1
ATOM 721 O O . TYR A 1 86 ? -3.031 -6.112 -12.152 1.00 84.69 86 TYR A O 1
ATOM 729 N N . VAL A 1 87 ? -5.201 -5.832 -11.692 1.00 86.62 87 VAL A N 1
ATOM 730 C CA . VAL A 1 87 ? -5.664 -6.701 -12.784 1.00 86.62 87 VAL A CA 1
ATOM 731 C C . VAL A 1 87 ? -5.302 -6.104 -14.141 1.00 86.62 87 VAL A C 1
ATOM 733 O O . VAL A 1 87 ? -4.847 -6.836 -15.016 1.00 86.62 87 VAL A O 1
ATOM 736 N N . ALA A 1 88 ? -5.468 -4.791 -14.320 1.00 86.81 88 ALA A N 1
ATOM 737 C CA . ALA A 1 88 ? -5.078 -4.114 -15.550 1.00 86.81 88 ALA A CA 1
ATOM 738 C C . ALA A 1 88 ? -3.575 -4.270 -15.824 1.00 86.81 88 ALA A C 1
ATOM 740 O O . ALA A 1 88 ? -3.211 -4.616 -16.942 1.00 86.81 88 ALA A O 1
ATOM 741 N N . ASP A 1 89 ? -2.721 -4.098 -14.812 1.00 84.00 89 ASP A N 1
ATOM 742 C CA . ASP A 1 89 ? -1.274 -4.302 -14.931 1.00 84.00 89 ASP A CA 1
ATOM 743 C C . ASP A 1 89 ? -0.935 -5.729 -15.379 1.00 84.00 89 ASP A C 1
ATOM 745 O O . ASP A 1 89 ? -0.217 -5.890 -16.362 1.00 84.00 89 ASP A O 1
ATOM 749 N N . ILE A 1 90 ? -1.523 -6.760 -14.755 1.00 82.69 90 ILE A N 1
ATOM 750 C CA . ILE A 1 90 ? -1.322 -8.170 -15.146 1.00 82.69 90 ILE A CA 1
ATOM 751 C C . ILE A 1 90 ? -1.767 -8.427 -16.591 1.00 82.69 90 ILE A C 1
ATOM 753 O O . ILE A 1 90 ? -1.059 -9.071 -17.366 1.00 82.69 90 ILE A O 1
ATOM 757 N N . VAL A 1 91 ? -2.953 -7.944 -16.965 1.00 85.81 91 VAL A N 1
ATOM 758 C CA . VAL A 1 91 ? -3.495 -8.155 -18.314 1.00 85.81 91 VAL A CA 1
ATOM 759 C C . VAL A 1 91 ? -2.628 -7.447 -19.353 1.00 85.81 91 VAL A C 1
ATOM 761 O O . VAL A 1 91 ? -2.334 -8.017 -20.401 1.00 85.81 91 VAL A O 1
ATOM 764 N N . MET A 1 92 ? -2.190 -6.221 -19.065 1.00 83.44 92 MET A N 1
ATOM 765 C CA . MET A 1 92 ? -1.402 -5.414 -19.993 1.00 83.44 92 MET A CA 1
ATOM 766 C C . MET A 1 92 ? 0.060 -5.874 -20.081 1.00 83.44 92 MET A C 1
ATOM 768 O O . MET A 1 92 ? 0.628 -5.826 -21.170 1.00 83.44 92 MET A O 1
ATOM 772 N N . THR A 1 93 ? 0.662 -6.392 -19.002 1.00 77.44 93 THR A N 1
ATOM 773 C CA . THR A 1 93 ? 2.009 -7.000 -19.058 1.00 77.44 93 THR A CA 1
ATOM 774 C C . THR A 1 93 ? 2.044 -8.265 -19.918 1.00 77.44 93 THR A C 1
ATOM 776 O O . THR A 1 93 ? 3.081 -8.562 -20.508 1.00 77.44 93 THR A O 1
ATOM 779 N N . GLY A 1 94 ? 0.918 -8.967 -20.083 1.00 75.38 94 GLY A N 1
ATOM 780 C CA . GLY A 1 94 ? 0.792 -10.097 -21.012 1.00 75.38 94 GLY A CA 1
ATOM 781 C C . GLY A 1 94 ? 0.820 -9.725 -22.504 1.00 75.38 94 GLY A C 1
ATOM 782 O O . GLY A 1 94 ? 0.915 -10.613 -23.350 1.00 75.38 94 GLY A O 1
ATOM 783 N N . ILE A 1 95 ? 0.747 -8.435 -22.852 1.00 82.69 95 ILE A N 1
ATOM 784 C CA . ILE A 1 95 ? 0.688 -7.956 -24.239 1.00 82.69 95 ILE A CA 1
ATOM 785 C C . ILE A 1 95 ? 2.087 -7.507 -24.685 1.00 82.69 95 ILE A C 1
ATOM 787 O O . ILE A 1 95 ? 2.587 -6.471 -24.254 1.00 82.69 95 ILE A O 1
ATOM 791 N N . ALA A 1 96 ? 2.703 -8.247 -25.613 1.00 70.00 96 ALA A N 1
ATOM 792 C CA . ALA A 1 96 ? 4.072 -7.994 -26.091 1.00 70.00 96 ALA A CA 1
ATOM 793 C C . ALA A 1 96 ? 4.286 -6.622 -26.770 1.00 70.00 96 ALA A C 1
ATOM 795 O O . ALA A 1 96 ? 5.419 -6.181 -26.929 1.00 70.00 96 ALA A O 1
ATOM 796 N N . ALA A 1 97 ? 3.210 -5.941 -27.177 1.00 75.12 97 ALA A N 1
ATOM 797 C CA . ALA A 1 97 ? 3.274 -4.642 -27.848 1.00 75.12 97 ALA A CA 1
ATOM 798 C C . ALA A 1 97 ? 3.498 -3.450 -26.894 1.00 75.12 97 ALA A C 1
ATOM 800 O O . ALA A 1 97 ? 3.704 -2.329 -27.356 1.00 75.12 97 ALA A O 1
ATOM 801 N N . ILE A 1 98 ? 3.424 -3.660 -25.577 1.00 76.50 98 ILE A N 1
ATOM 802 C CA . ILE A 1 98 ? 3.527 -2.592 -24.580 1.00 76.50 98 ILE A CA 1
ATOM 803 C C . ILE A 1 98 ? 4.925 -2.605 -23.965 1.00 76.50 98 ILE A C 1
ATOM 805 O O . ILE A 1 98 ? 5.462 -3.661 -23.636 1.00 76.50 98 ILE A O 1
ATOM 809 N N . ASN A 1 99 ? 5.505 -1.418 -23.751 1.00 81.94 99 ASN A N 1
ATOM 810 C CA . ASN A 1 99 ? 6.708 -1.292 -22.938 1.00 81.94 99 ASN A CA 1
ATOM 811 C C . ASN A 1 99 ? 6.376 -1.655 -21.477 1.00 81.94 99 ASN A C 1
ATOM 813 O O . ASN A 1 99 ? 5.925 -0.811 -20.697 1.00 81.94 99 ASN A O 1
ATOM 817 N N . GLN A 1 100 ? 6.593 -2.927 -21.136 1.00 79.19 100 GLN A N 1
ATOM 818 C CA . GLN A 1 100 ? 6.309 -3.513 -19.823 1.00 79.19 100 GLN A CA 1
ATOM 819 C C . GLN A 1 100 ? 6.987 -2.735 -18.689 1.00 79.19 100 GLN A C 1
ATOM 82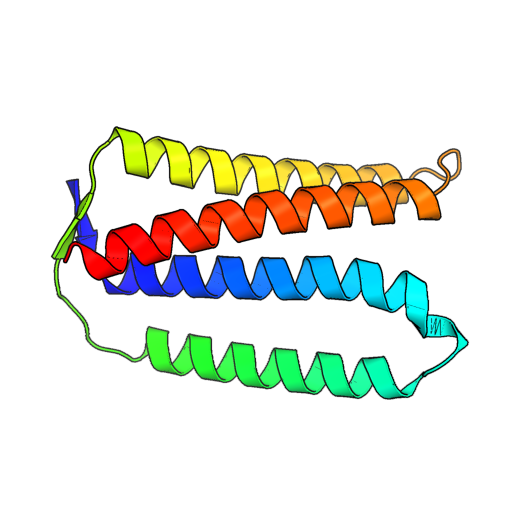1 O O . GLN A 1 100 ? 6.421 -2.584 -17.615 1.00 79.19 100 GLN A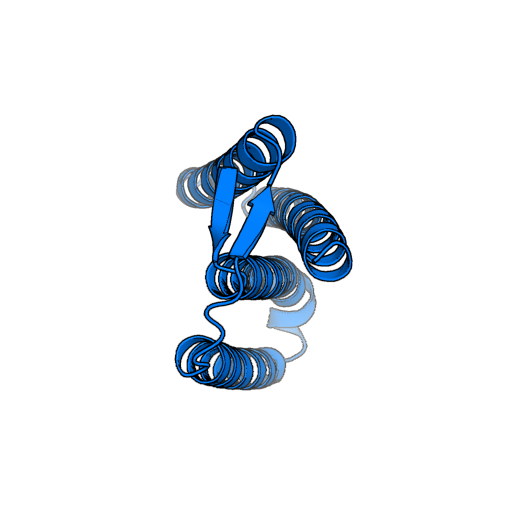 O 1
ATOM 826 N N . GLN A 1 101 ? 8.165 -2.172 -18.954 1.00 75.62 101 GLN A N 1
ATOM 827 C CA . GLN A 1 101 ? 8.952 -1.407 -17.992 1.00 75.62 101 GLN A CA 1
ATOM 828 C C . GLN A 1 101 ? 8.201 -0.150 -17.527 1.00 75.62 101 GLN A C 1
ATOM 830 O O . GLN A 1 101 ? 8.008 0.065 -16.333 1.00 75.62 101 GLN A O 1
ATOM 835 N N . ILE A 1 102 ? 7.728 0.661 -18.478 1.00 81.56 102 ILE A N 1
ATOM 836 C CA . ILE A 1 102 ? 6.999 1.904 -18.188 1.00 81.56 102 ILE A CA 1
ATOM 837 C C . ILE A 1 102 ? 5.653 1.583 -17.536 1.00 81.56 102 ILE A C 1
ATOM 839 O O . ILE A 1 102 ? 5.277 2.222 -16.553 1.00 81.56 102 ILE A O 1
ATOM 843 N N . LEU A 1 103 ? 4.950 0.575 -18.059 1.00 83.69 103 LEU A N 1
ATOM 844 C CA . LEU A 1 103 ? 3.661 0.138 -17.535 1.00 83.69 103 LEU A CA 1
ATOM 845 C C . LEU A 1 103 ? 3.762 -0.267 -16.058 1.00 83.69 103 LEU A C 1
ATOM 847 O O . LEU A 1 103 ? 3.032 0.283 -15.235 1.00 83.69 103 LEU A O 1
ATOM 851 N N . SER A 1 104 ? 4.696 -1.157 -15.713 1.00 80.50 104 SER A N 1
ATOM 852 C CA . SER A 1 104 ? 4.833 -1.661 -14.345 1.00 80.50 104 SER A CA 1
ATOM 853 C C . SER A 1 104 ? 5.268 -0.575 -13.358 1.00 80.50 104 SER A C 1
ATOM 855 O O . SER A 1 104 ? 4.813 -0.577 -12.217 1.00 80.50 104 SER A O 1
ATOM 857 N N . ILE A 1 105 ? 6.086 0.399 -13.777 1.00 82.88 105 ILE A N 1
ATOM 858 C CA . ILE A 1 105 ? 6.454 1.546 -12.925 1.00 82.88 105 ILE A CA 1
ATOM 859 C C . ILE A 1 105 ? 5.234 2.426 -12.644 1.00 82.88 105 ILE A C 1
ATOM 861 O O . ILE A 1 105 ? 4.982 2.790 -11.493 1.00 82.88 105 ILE A O 1
ATOM 865 N N . VAL A 1 106 ? 4.465 2.766 -13.683 1.00 87.38 106 VAL A N 1
ATOM 866 C CA . VAL A 1 106 ? 3.265 3.601 -13.540 1.00 87.38 106 VAL A CA 1
ATOM 867 C C . VAL A 1 106 ? 2.221 2.885 -12.685 1.00 87.38 106 VAL A C 1
ATOM 869 O O . VAL A 1 106 ? 1.689 3.481 -11.748 1.00 87.38 106 VAL A O 1
ATOM 872 N N . ALA A 1 107 ? 1.971 1.601 -12.947 1.00 86.50 107 ALA A N 1
ATOM 873 C CA . ALA A 1 107 ? 1.060 0.788 -12.153 1.00 86.50 107 ALA A CA 1
ATOM 874 C C . ALA A 1 107 ? 1.510 0.708 -10.688 1.00 86.50 107 ALA A C 1
ATOM 876 O O . ALA A 1 107 ? 0.706 0.970 -9.793 1.00 86.50 107 ALA A O 1
ATOM 877 N N . ALA A 1 108 ? 2.794 0.443 -10.423 1.00 84.50 108 ALA A N 1
ATOM 878 C CA . ALA A 1 108 ? 3.339 0.397 -9.068 1.00 84.50 108 ALA A CA 1
ATOM 879 C C . ALA A 1 108 ? 3.148 1.723 -8.320 1.00 84.50 108 ALA A C 1
ATOM 881 O O . ALA A 1 108 ? 2.681 1.720 -7.181 1.00 84.50 108 ALA A O 1
ATOM 882 N N . LEU A 1 109 ? 3.438 2.861 -8.960 1.00 89.12 109 LEU A N 1
ATOM 883 C CA . LEU A 1 109 ? 3.222 4.185 -8.371 1.00 89.12 109 LEU A CA 1
ATOM 884 C C . LEU A 1 109 ? 1.747 4.419 -8.028 1.00 89.12 109 LEU A C 1
ATOM 886 O O . LEU A 1 109 ? 1.432 4.851 -6.917 1.00 89.12 109 LEU A O 1
ATOM 890 N N . VAL A 1 110 ? 0.836 4.092 -8.946 1.00 90.25 110 VAL A N 1
ATOM 891 C CA . VAL A 1 110 ? -0.609 4.220 -8.713 1.00 90.25 110 VAL A CA 1
ATOM 892 C C . VAL A 1 110 ? -1.055 3.321 -7.555 1.00 90.25 110 VAL A C 1
ATOM 894 O O . VAL A 1 110 ? -1.765 3.783 -6.659 1.00 90.25 110 VAL A O 1
ATOM 897 N N . LEU A 1 111 ? -0.602 2.066 -7.516 1.00 87.81 111 LEU A N 1
ATOM 898 C CA . LEU A 1 111 ? -0.919 1.116 -6.446 1.00 87.81 111 LEU A CA 1
ATOM 899 C C . LEU A 1 111 ? -0.399 1.595 -5.084 1.00 87.81 111 LEU A C 1
ATOM 901 O O . LEU A 1 111 ? -1.127 1.503 -4.095 1.00 87.81 111 LEU A O 1
ATOM 905 N N . VAL A 1 112 ? 0.813 2.158 -5.025 1.00 88.81 112 VAL A N 1
ATOM 906 C CA . VAL A 1 112 ? 1.397 2.735 -3.803 1.00 88.81 112 VAL A CA 1
ATOM 907 C C . VAL A 1 112 ? 0.570 3.920 -3.307 1.00 88.81 112 VAL A C 1
ATOM 909 O O . VAL A 1 112 ? 0.259 3.994 -2.118 1.00 88.81 112 VAL A O 1
ATOM 912 N N . VAL A 1 113 ? 0.147 4.819 -4.199 1.00 90.81 113 VAL A N 1
ATOM 913 C CA . VAL A 1 113 ? -0.695 5.972 -3.835 1.00 90.81 113 VAL A CA 1
ATOM 914 C C . VAL A 1 113 ? -2.062 5.520 -3.313 1.00 90.81 113 VAL A C 1
ATOM 916 O O . VAL A 1 113 ? -2.531 6.022 -2.287 1.00 90.81 113 VAL A O 1
ATOM 919 N N . ILE A 1 114 ? -2.704 4.555 -3.978 1.00 90.69 114 ILE A N 1
ATOM 920 C CA . ILE A 1 114 ? -3.990 4.001 -3.531 1.00 90.69 114 ILE A CA 1
ATOM 921 C C . ILE A 1 114 ? -3.833 3.335 -2.160 1.00 90.69 114 ILE A C 1
ATOM 923 O O . ILE A 1 114 ? -4.622 3.599 -1.249 1.00 90.69 114 ILE A O 1
ATOM 927 N N . ALA A 1 115 ? -2.799 2.509 -1.990 1.00 88.00 115 ALA A N 1
ATOM 928 C CA . ALA A 1 115 ? -2.568 1.784 -0.751 1.00 88.00 115 ALA A CA 1
ATOM 929 C C . ALA A 1 115 ? -2.201 2.717 0.417 1.00 88.00 115 ALA A C 1
ATOM 931 O O . ALA A 1 115 ? -2.717 2.548 1.523 1.00 88.00 115 ALA A O 1
ATOM 932 N N . GLY A 1 116 ? -1.405 3.760 0.162 1.00 88.69 116 GLY A N 1
ATOM 933 C CA . GLY A 1 116 ? -1.083 4.805 1.135 1.00 88.69 116 GLY A CA 1
ATOM 934 C C . GLY A 1 116 ? -2.316 5.583 1.600 1.00 88.69 116 GLY A C 1
ATOM 935 O O . GLY A 1 116 ? -2.525 5.760 2.801 1.00 88.69 116 GLY A O 1
ATOM 936 N N . ASN A 1 117 ? -3.196 5.976 0.675 1.00 89.69 117 ASN A N 1
ATOM 937 C CA . ASN A 1 117 ? -4.468 6.614 1.027 1.00 89.69 117 ASN A CA 1
ATOM 938 C C . ASN A 1 117 ? -5.372 5.682 1.851 1.00 89.69 117 ASN A C 1
ATOM 940 O O . ASN A 1 117 ? -5.960 6.109 2.850 1.00 89.69 117 ASN A O 1
ATOM 944 N N . GLY A 1 118 ? -5.444 4.401 1.474 1.00 86.38 118 GLY A N 1
ATOM 945 C CA . GLY A 1 118 ? -6.153 3.370 2.233 1.00 86.38 118 GLY A CA 1
ATOM 946 C C . GLY A 1 118 ? -5.640 3.242 3.666 1.00 86.38 118 GLY A C 1
ATOM 947 O O . GLY A 1 118 ? -6.440 3.256 4.606 1.00 86.38 118 GLY A O 1
ATOM 948 N N . PHE A 1 119 ? -4.318 3.212 3.848 1.00 88.00 119 PHE A N 1
ATOM 949 C CA . PHE A 1 119 ? -3.676 3.166 5.160 1.00 88.00 119 PHE A CA 1
ATOM 950 C C . PHE A 1 119 ? -4.048 4.370 6.036 1.00 88.00 119 PHE A C 1
ATOM 952 O O . PHE A 1 119 ? -4.471 4.189 7.178 1.00 88.00 119 PHE A O 1
ATOM 959 N N . ILE A 1 120 ? -3.969 5.593 5.499 1.00 88.69 120 ILE A N 1
ATOM 960 C CA . ILE A 1 120 ? -4.284 6.822 6.249 1.00 88.69 120 ILE A CA 1
ATOM 961 C C . ILE A 1 120 ? -5.738 6.818 6.735 1.00 88.69 120 ILE A C 1
ATOM 963 O O . ILE A 1 120 ? -6.017 7.207 7.871 1.00 88.69 120 ILE A O 1
ATOM 967 N N . ILE A 1 121 ? -6.675 6.375 5.894 1.00 87.12 121 ILE A N 1
ATOM 968 C CA . ILE A 1 121 ? -8.095 6.298 6.260 1.00 87.12 121 ILE A CA 1
ATOM 969 C C . ILE A 1 121 ? -8.310 5.287 7.392 1.00 87.12 121 ILE A C 1
ATOM 971 O O . ILE A 1 121 ? -8.989 5.605 8.368 1.00 87.12 121 ILE A O 1
ATOM 975 N N . HIS A 1 122 ? -7.693 4.106 7.312 1.00 85.00 122 HIS A N 1
ATOM 976 C CA . HIS A 1 122 ? -7.830 3.078 8.349 1.00 85.00 122 HIS A CA 1
ATOM 977 C C . HIS A 1 122 ? -7.158 3.481 9.663 1.00 85.00 122 HIS A C 1
ATOM 979 O O . HIS A 1 122 ? -7.733 3.261 10.728 1.00 85.00 122 HIS A O 1
ATOM 985 N N . ALA A 1 123 ? -6.000 4.143 9.604 1.00 85.31 123 ALA A N 1
ATOM 986 C CA . ALA A 1 123 ? -5.339 4.703 10.779 1.00 85.31 123 ALA A CA 1
ATOM 987 C C . ALA A 1 123 ? -6.225 5.749 11.480 1.00 85.31 123 ALA A C 1
ATOM 989 O O . ALA A 1 123 ? -6.392 5.715 12.699 1.00 85.31 123 ALA A O 1
ATOM 990 N N . LYS A 1 124 ? -6.868 6.643 10.714 1.00 85.81 124 LYS A N 1
ATOM 991 C CA . LYS A 1 124 ? -7.819 7.623 11.266 1.00 85.81 124 LYS A CA 1
ATOM 992 C C . LYS A 1 124 ? -9.040 6.958 11.901 1.00 85.81 124 LYS A C 1
ATOM 994 O O . LYS A 1 124 ? -9.509 7.437 12.928 1.00 85.81 124 LYS A O 1
ATOM 999 N N . LEU A 1 125 ? -9.552 5.876 11.316 1.00 84.50 125 LEU A N 1
ATOM 1000 C CA . LEU A 1 125 ? -10.682 5.125 11.874 1.00 84.50 125 LEU A CA 1
ATOM 1001 C C . LEU A 1 125 ? -10.314 4.412 13.180 1.00 84.50 125 LEU A C 1
ATOM 1003 O O . LEU A 1 125 ? -11.099 4.429 14.120 1.00 84.50 125 LEU A O 1
ATOM 1007 N N . LEU A 1 126 ? -9.107 3.849 13.266 1.00 83.19 126 LEU A N 1
ATOM 1008 C CA . LEU A 1 126 ? -8.612 3.163 14.464 1.00 83.19 126 LEU A CA 1
ATOM 1009 C C . LEU A 1 126 ? -8.272 4.089 15.634 1.00 83.19 126 LEU A C 1
ATOM 1011 O O . LEU A 1 126 ? -8.246 3.612 16.766 1.00 83.19 126 LEU A O 1
ATOM 1015 N N . ASN A 1 127 ? -8.012 5.371 15.364 1.00 80.75 127 ASN A N 1
ATOM 1016 C CA . ASN A 1 127 ? -7.825 6.397 16.394 1.00 80.75 127 ASN A CA 1
ATOM 1017 C C . ASN A 1 127 ? -9.147 7.003 16.889 1.00 80.75 127 ASN A C 1
ATOM 1019 O O . ASN A 1 127 ? -9.164 7.634 17.940 1.00 80.75 127 ASN A O 1
ATOM 1023 N N . LYS A 1 128 ? -10.245 6.850 16.136 1.00 72.31 128 LYS A N 1
ATOM 1024 C CA . LYS A 1 128 ? -11.570 7.369 16.513 1.00 72.31 128 LYS A CA 1
ATOM 1025 C C . LYS A 1 128 ? -12.367 6.431 17.432 1.00 72.31 128 LYS A C 1
ATOM 1027 O O . LYS A 1 128 ? -13.362 6.885 17.986 1.00 72.31 128 LYS A O 1
ATOM 1032 N N . GLY A 1 129 ? -11.959 5.167 17.591 1.00 56.53 129 GLY A N 1
ATOM 1033 C CA . GLY A 1 129 ? -12.599 4.172 18.469 1.00 56.53 129 GLY A CA 1
ATOM 1034 C C . GLY A 1 129 ? -11.599 3.231 19.131 1.00 56.53 129 GLY A C 1
ATOM 1035 O O . GLY A 1 129 ? -11.899 2.700 20.221 1.00 56.53 129 GLY A O 1
#

Sequence (129 aa):
MGIYRKNVKMQMVLFIAFLILGINVFLQYALSEVAPWYRYVMLGVSIIFIVIIILIYKSEDQKIIEISQKDFKNIRLLLYAYFFVYVADIVMTGIAAINQQILSIVAALVLVVIAGNGFIIHAKLLNKG